Protein AF-A0A7S2HQW9-F1 (afdb_monomer_lite)

Radius of gyration: 17.7 Å; chains: 1; bounding box: 41×51×46 Å

Organism: NCBI:txid3111310

Foldseek 3Di:
DEQDPLDDLPPCSLDLDPVQVVCCVPPVDQRAYEEAEQAQAAPPDPHDDRGHPPSLSVLVLRQLSQDDYYYDGDPPRHDVVSLPVQAPPVSHGHHAPFHWDFDPVQVVVCVPPVDRDGDTDTHHDDDDDPPDPPPPPPDD

Sequence (140 aa):
ASKDDTRDPTIENWNTGLASLLLWSVLRIKPSVDNIWTGDDQPDCNGGICVQLNTEFDTTRALLSAGVYGPSDAVGLENFTIIEKACRADGALLHPDTPSLPLDSTFLRSFDDLAEYHVWHSSTSVPFSADKEWALPMSG

pLDDT: mean 80.48, std 14.62, range [42.75, 95.5]

Structure (mmCIF, N/CA/C/O backbone):
data_AF-A0A7S2HQW9-F1
#
_entry.id   AF-A0A7S2HQW9-F1
#
loop_
_atom_site.group_PDB
_atom_site.id
_atom_site.type_symbol
_atom_site.label_atom_id
_atom_site.label_alt_id
_atom_site.label_comp_id
_atom_site.label_asym_id
_atom_site.label_entity_id
_atom_site.label_seq_id
_atom_site.pdbx_PDB_ins_code
_atom_site.Cartn_x
_atom_site.Cartn_y
_atom_site.Cartn_z
_atom_site.occupancy
_atom_site.B_iso_or_equiv
_atom_site.auth_seq_id
_atom_site.auth_comp_id
_atom_site.auth_asym_id
_atom_site.auth_atom_id
_atom_site.pdbx_PDB_model_num
ATOM 1 N N . ALA A 1 1 ? -11.555 6.764 -2.080 1.00 48.09 1 ALA A N 1
ATOM 2 C CA . ALA A 1 1 ? -10.785 7.548 -3.061 1.00 48.09 1 ALA A CA 1
ATOM 3 C C . ALA A 1 1 ? -9.788 6.613 -3.719 1.00 48.09 1 ALA A C 1
ATOM 5 O O . ALA A 1 1 ? -9.343 5.695 -3.038 1.00 48.09 1 ALA A O 1
ATOM 6 N N . SER A 1 2 ? -9.496 6.814 -5.001 1.00 52.28 2 SER A N 1
ATOM 7 C CA . SER A 1 2 ? -8.490 6.050 -5.737 1.00 52.28 2 SER A CA 1
ATOM 8 C C . SER A 1 2 ? -7.320 6.948 -6.119 1.00 52.28 2 SER A C 1
ATOM 10 O O . SER A 1 2 ? -7.521 8.121 -6.438 1.00 52.28 2 SER A O 1
ATOM 12 N N . LYS A 1 3 ? -6.104 6.400 -6.043 1.00 62.34 3 LYS A N 1
ATOM 13 C CA . LYS A 1 3 ? -4.945 6.954 -6.751 1.00 62.34 3 LYS A CA 1
ATOM 14 C C . LYS A 1 3 ? -5.118 6.623 -8.237 1.00 62.34 3 LYS A C 1
ATOM 16 O O . LYS A 1 3 ? -5.556 5.522 -8.561 1.00 62.34 3 LYS A O 1
ATOM 21 N N . ASP A 1 4 ? -4.795 7.595 -9.078 1.00 55.31 4 ASP A N 1
ATOM 22 C CA . ASP A 1 4 ? -4.698 7.491 -10.532 1.00 55.31 4 ASP A CA 1
ATOM 23 C C . ASP A 1 4 ? -3.256 7.892 -10.891 1.00 55.31 4 ASP A C 1
ATOM 25 O O . ASP A 1 4 ? -2.803 8.964 -10.475 1.00 55.31 4 ASP A O 1
ATOM 29 N N . ASP A 1 5 ? -2.527 7.015 -11.588 1.00 53.31 5 ASP A N 1
ATOM 30 C CA . ASP A 1 5 ? -1.120 7.208 -11.989 1.00 53.31 5 ASP A CA 1
ATOM 31 C C . ASP A 1 5 ? -0.926 8.351 -13.008 1.00 53.31 5 ASP A C 1
ATOM 33 O O . ASP A 1 5 ? 0.198 8.687 -13.373 1.00 53.31 5 ASP A O 1
ATOM 37 N N . THR A 1 6 ? -2.000 9.020 -13.442 1.00 49.50 6 THR A N 1
ATOM 38 C CA . THR A 1 6 ? -1.924 10.201 -14.320 1.00 49.50 6 THR A CA 1
ATOM 39 C C . THR A 1 6 ? -1.517 11.501 -13.614 1.00 49.50 6 THR A C 1
ATOM 41 O O . THR A 1 6 ? -1.287 12.512 -14.285 1.00 49.50 6 THR A O 1
ATOM 44 N N . ARG A 1 7 ? -1.428 11.527 -12.276 1.00 51.44 7 ARG A N 1
ATOM 45 C CA . ARG A 1 7 ? -0.994 12.714 -11.512 1.00 51.44 7 ARG A CA 1
ATOM 46 C C . ARG A 1 7 ? 0.465 12.620 -11.095 1.00 51.44 7 ARG A C 1
ATOM 48 O O . ARG A 1 7 ? 0.939 11.549 -10.745 1.00 51.44 7 ARG A O 1
ATOM 55 N N . ASP A 1 8 ? 1.131 13.775 -11.077 1.00 57.78 8 ASP A N 1
ATOM 56 C CA . ASP A 1 8 ? 2.521 13.958 -10.646 1.00 57.78 8 ASP A CA 1
ATOM 57 C C . ASP A 1 8 ? 2.868 13.077 -9.424 1.00 57.78 8 ASP A C 1
ATOM 59 O O . ASP A 1 8 ? 2.294 13.288 -8.349 1.00 57.78 8 ASP A O 1
ATOM 63 N N . PRO A 1 9 ? 3.800 12.107 -9.552 1.00 56.56 9 PRO A N 1
ATOM 64 C CA . PRO A 1 9 ? 4.147 11.172 -8.481 1.00 56.56 9 PRO A CA 1
ATOM 65 C C . PRO A 1 9 ? 4.719 11.864 -7.235 1.00 56.56 9 PRO A C 1
ATOM 67 O O . PRO A 1 9 ? 4.852 11.229 -6.189 1.00 56.56 9 PRO A O 1
ATOM 70 N N . THR A 1 10 ? 5.036 13.158 -7.319 1.00 58.47 10 THR A N 1
ATOM 71 C CA . THR A 1 10 ? 5.579 13.961 -6.222 1.00 58.47 10 THR A CA 1
ATOM 72 C C . THR A 1 10 ? 4.521 14.693 -5.387 1.00 58.47 10 THR A C 1
ATOM 74 O O . THR A 1 10 ? 4.851 15.176 -4.303 1.00 58.47 10 THR A O 1
ATOM 77 N N . ILE A 1 11 ? 3.253 14.754 -5.821 1.00 60.62 11 ILE A N 1
ATOM 78 C CA . ILE A 1 11 ? 2.217 15.572 -5.163 1.00 60.62 11 ILE A CA 1
ATOM 79 C C . ILE A 1 11 ? 1.140 14.688 -4.545 1.00 60.62 11 ILE A C 1
ATOM 81 O O . ILE A 1 11 ? 0.278 14.197 -5.262 1.00 60.62 11 ILE A O 1
ATOM 85 N N . GLU A 1 12 ? 1.176 14.517 -3.215 1.00 65.25 12 GLU A N 1
ATOM 86 C CA . GLU A 1 12 ? 0.112 13.942 -2.355 1.00 65.25 12 GLU A CA 1
ATOM 87 C C . GLU A 1 12 ? -0.557 12.645 -2.837 1.00 65.25 12 GLU A C 1
ATOM 89 O O . GLU A 1 12 ? -1.547 12.190 -2.262 1.00 65.25 12 GLU A O 1
ATOM 94 N N . ASN A 1 13 ? 0.010 11.982 -3.842 1.00 62.44 13 ASN A N 1
ATOM 95 C CA . ASN A 1 13 ? -0.592 10.822 -4.470 1.00 62.44 13 ASN A CA 1
ATOM 96 C C . ASN A 1 13 ? -0.758 9.684 -3.482 1.00 62.44 13 ASN A C 1
ATOM 98 O O . ASN A 1 13 ? -1.618 8.847 -3.721 1.00 62.44 13 ASN A O 1
ATOM 102 N N . TRP A 1 14 ? 0.012 9.694 -2.388 1.00 68.06 14 TRP A N 1
ATOM 103 C CA . TRP A 1 14 ? -0.010 8.788 -1.247 1.00 68.06 14 TRP A CA 1
ATOM 104 C C . TRP A 1 14 ? -1.232 8.951 -0.323 1.00 68.06 14 TRP A C 1
ATOM 106 O O . TRP A 1 14 ? -1.566 8.031 0.428 1.00 68.06 14 TRP A O 1
ATOM 116 N N . ASN A 1 15 ? -1.938 10.081 -0.367 1.00 71.31 15 ASN A N 1
ATOM 117 C CA . ASN A 1 15 ? -3.044 10.346 0.541 1.00 71.31 15 ASN A CA 1
ATOM 118 C C . ASN A 1 15 ? -4.336 9.726 -0.004 1.00 71.31 15 ASN A C 1
ATOM 120 O O . ASN A 1 15 ? -4.956 10.212 -0.947 1.00 71.31 15 ASN A O 1
ATOM 124 N N . THR A 1 16 ? -4.776 8.621 0.599 1.00 66.25 16 THR A N 1
ATOM 125 C CA . THR A 1 16 ? -6.052 7.978 0.246 1.00 66.25 16 THR A CA 1
ATOM 126 C C . THR A 1 16 ? -7.263 8.798 0.732 1.00 66.25 16 THR A C 1
ATOM 128 O O . THR A 1 16 ? -8.398 8.448 0.425 1.00 66.25 16 THR A O 1
ATOM 131 N N . GLY A 1 17 ? -7.053 9.919 1.431 1.00 71.25 17 GLY A N 1
ATOM 132 C CA . GLY A 1 17 ? -8.028 10.978 1.705 1.00 71.25 17 GLY A CA 1
ATOM 133 C C . GLY A 1 17 ? -9.096 10.650 2.754 1.00 71.25 17 GLY A C 1
ATOM 134 O O . GLY A 1 17 ? -9.529 9.509 2.916 1.00 71.25 17 GLY A O 1
ATOM 135 N N . LEU A 1 18 ? -9.614 11.683 3.430 1.00 78.62 18 LEU A N 1
ATOM 136 C CA . LEU A 1 18 ? -10.681 11.558 4.441 1.00 78.62 18 LEU A CA 1
ATOM 137 C C . LEU A 1 18 ? -11.990 10.974 3.891 1.00 78.62 18 LEU A C 1
ATOM 139 O O . LEU A 1 18 ? -12.745 10.331 4.617 1.00 78.62 18 LEU A O 1
ATOM 143 N N . ALA A 1 19 ? -12.252 11.134 2.594 1.00 81.56 19 ALA A N 1
ATOM 144 C CA . ALA A 1 19 ? -13.410 10.513 1.955 1.00 81.56 19 ALA A CA 1
ATOM 145 C C . ALA A 1 19 ? -13.389 8.979 2.088 1.00 81.56 19 ALA A C 1
ATOM 147 O O . ALA A 1 19 ? -14.434 8.351 2.247 1.00 81.56 19 ALA A O 1
ATOM 148 N N . SER A 1 20 ? -12.201 8.371 2.073 1.00 82.88 20 SER A N 1
ATOM 149 C CA . SER A 1 20 ? -12.024 6.927 2.237 1.00 82.88 20 SER A CA 1
ATOM 150 C C . SER A 1 20 ? -12.400 6.445 3.636 1.00 82.88 20 SER A C 1
ATOM 152 O O . SER A 1 20 ? -12.998 5.378 3.765 1.00 82.88 20 SER A O 1
ATOM 154 N N . LEU A 1 21 ? -12.147 7.260 4.668 1.00 86.38 21 LEU A N 1
ATOM 155 C CA . LEU A 1 21 ? -12.605 6.997 6.033 1.00 86.38 21 LEU A CA 1
ATOM 156 C C . LEU A 1 21 ? -14.133 6.919 6.097 1.00 86.38 21 LEU A C 1
ATOM 158 O O . LEU A 1 21 ? -14.668 5.969 6.666 1.00 86.38 21 LEU A O 1
ATOM 162 N N . LEU A 1 22 ? -14.838 7.882 5.497 1.00 86.69 22 LEU A N 1
ATOM 163 C CA . LEU A 1 22 ? -16.305 7.916 5.508 1.00 86.69 22 LEU A CA 1
ATOM 164 C C . LEU A 1 22 ? -16.907 6.744 4.724 1.00 86.69 22 LEU A C 1
ATOM 166 O O . LEU A 1 22 ? -17.812 6.070 5.218 1.00 86.69 22 LEU A O 1
ATOM 170 N N . LEU A 1 23 ? -16.373 6.459 3.533 1.00 88.62 23 LEU A N 1
ATOM 171 C CA . LEU A 1 23 ? -16.829 5.346 2.695 1.00 88.62 23 LEU A CA 1
ATOM 172 C C . LEU A 1 23 ? -16.639 3.995 3.390 1.00 88.62 23 LEU A C 1
ATOM 174 O O . LEU A 1 23 ? -17.561 3.178 3.413 1.00 88.62 23 LEU A O 1
ATOM 178 N N . TRP A 1 24 ? -15.481 3.770 4.010 1.00 90.62 24 TRP A N 1
ATOM 179 C CA . TRP A 1 24 ? -15.252 2.559 4.788 1.00 90.62 24 TRP A CA 1
ATOM 180 C C . TRP A 1 24 ? -16.157 2.489 6.022 1.00 90.62 24 TRP A C 1
ATOM 182 O O . TRP A 1 24 ? -16.767 1.453 6.283 1.00 90.62 24 TRP A O 1
ATOM 192 N N . SER A 1 25 ? -16.264 3.574 6.789 1.00 89.94 25 SER A N 1
ATOM 193 C CA . SER A 1 25 ? -16.956 3.556 8.085 1.00 89.94 25 SER A CA 1
ATOM 194 C C . SER A 1 25 ? -18.464 3.363 7.947 1.00 89.94 25 SER A C 1
ATOM 196 O O . SER A 1 25 ? -19.066 2.695 8.786 1.00 89.94 25 SER A O 1
ATOM 198 N N . VAL A 1 26 ? -19.066 3.913 6.888 1.00 90.81 26 VAL A N 1
ATOM 199 C CA . VAL A 1 26 ? -20.518 3.863 6.661 1.00 90.81 26 VAL A CA 1
ATOM 200 C C . VAL A 1 26 ? -20.907 2.703 5.750 1.00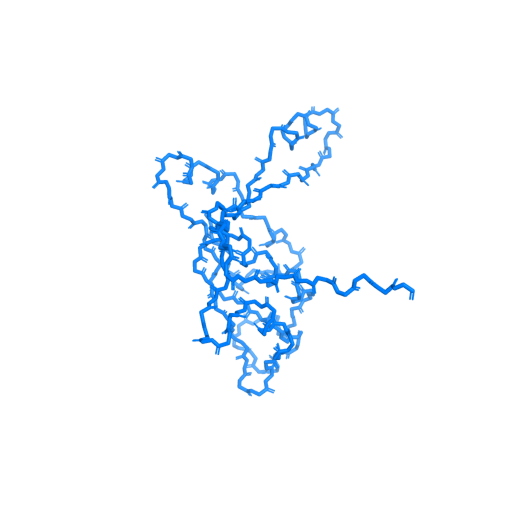 90.81 26 VAL A C 1
ATOM 202 O O . VAL A 1 26 ? -21.856 1.981 6.043 1.00 90.81 26 VAL A O 1
ATOM 205 N N . LEU A 1 27 ? -20.180 2.518 4.645 1.00 92.94 27 LEU A N 1
ATOM 206 C CA . LEU A 1 27 ? -20.576 1.606 3.568 1.00 92.94 27 LEU A CA 1
ATOM 207 C C . LEU A 1 27 ? -19.707 0.349 3.486 1.00 92.94 27 LEU A C 1
ATOM 209 O O . LEU A 1 27 ? -20.010 -0.534 2.690 1.00 92.94 27 LEU A O 1
ATOM 213 N N . ARG A 1 28 ? -18.626 0.257 4.275 1.00 92.38 28 ARG A N 1
ATOM 214 C CA . ARG A 1 28 ? -17.624 -0.824 4.191 1.00 92.38 28 ARG A CA 1
ATOM 215 C C . ARG A 1 28 ? -16.993 -0.960 2.804 1.00 92.38 28 ARG A C 1
ATOM 217 O O . ARG A 1 28 ? -16.505 -2.025 2.437 1.00 92.38 28 ARG A O 1
ATOM 224 N N . ILE A 1 29 ? -16.951 0.139 2.051 1.00 90.75 29 ILE A N 1
ATOM 225 C CA . ILE A 1 29 ? -16.254 0.195 0.767 1.00 90.75 29 ILE A CA 1
ATOM 226 C C . ILE A 1 29 ? -14.765 0.371 1.050 1.00 90.75 29 ILE A C 1
ATOM 228 O O . ILE A 1 29 ? -14.359 1.353 1.677 1.00 90.75 29 ILE A O 1
ATOM 232 N N . LYS A 1 30 ? -13.959 -0.593 0.602 1.00 91.00 30 LYS A N 1
ATOM 233 C CA . LYS A 1 30 ? -12.506 -0.543 0.748 1.00 91.00 30 LYS A CA 1
ATOM 234 C C . LYS A 1 30 ? -11.911 0.428 -0.283 1.00 91.00 30 LYS A C 1
ATOM 236 O O . LYS A 1 30 ? -12.276 0.340 -1.457 1.00 91.00 30 LYS A O 1
ATOM 241 N N . PRO A 1 31 ? -11.039 1.361 0.125 1.00 88.81 31 PRO A N 1
ATOM 242 C CA . PRO A 1 31 ? -10.341 2.241 -0.807 1.00 88.81 31 PRO A CA 1
ATOM 243 C C . PRO A 1 31 ? -9.442 1.424 -1.733 1.00 88.81 31 PRO A C 1
ATOM 245 O O . PRO A 1 31 ? -8.703 0.579 -1.251 1.00 88.81 31 PRO A O 1
ATOM 248 N N . SER A 1 32 ? -9.504 1.666 -3.037 1.00 86.12 32 SER A N 1
ATOM 249 C CA . SER A 1 32 ? -8.655 0.994 -4.023 1.00 86.12 32 SER A CA 1
ATOM 250 C C . SER A 1 32 ? -7.536 1.909 -4.499 1.00 86.12 32 SER A C 1
ATOM 252 O O . SER A 1 32 ? -7.672 3.133 -4.500 1.00 86.12 32 SER A O 1
ATOM 254 N N . VAL A 1 33 ? -6.447 1.309 -4.950 1.00 84.69 33 VAL A N 1
ATOM 255 C CA . VAL A 1 33 ? -5.428 1.955 -5.783 1.00 84.69 33 VAL A CA 1
ATOM 256 C C . VAL A 1 33 ? -5.569 1.317 -7.159 1.00 84.69 33 VAL A C 1
ATOM 258 O O . VAL A 1 33 ? -5.793 0.121 -7.214 1.00 84.69 33 VAL A O 1
ATOM 261 N N . ASP A 1 34 ? -5.552 2.076 -8.251 1.00 79.62 34 ASP A N 1
ATOM 262 C CA . ASP A 1 34 ? -5.779 1.490 -9.581 1.00 79.62 34 ASP A CA 1
ATOM 263 C C . ASP A 1 34 ? -4.649 0.513 -9.950 1.00 79.62 34 ASP A C 1
ATOM 265 O O . ASP A 1 34 ? -4.725 -0.703 -9.735 1.00 79.62 34 ASP A O 1
ATOM 269 N N . ASN A 1 35 ? -3.543 1.079 -10.399 1.00 84.12 35 ASN A N 1
ATOM 270 C CA . ASN A 1 35 ? -2.313 0.386 -10.682 1.00 84.12 35 ASN A CA 1
ATOM 271 C C . ASN A 1 35 ? -1.155 0.985 -9.884 1.00 84.12 35 ASN A C 1
ATOM 273 O O . ASN A 1 35 ? -1.243 2.071 -9.304 1.00 84.12 35 ASN A O 1
ATOM 277 N N . ILE A 1 36 ? -0.098 0.189 -9.786 1.00 87.94 36 ILE A N 1
ATOM 278 C CA . ILE A 1 36 ? 1.184 0.585 -9.219 1.00 87.94 36 ILE A CA 1
ATOM 279 C C . ILE A 1 36 ? 2.296 0.122 -10.154 1.00 87.94 36 ILE A C 1
ATOM 281 O O . ILE A 1 36 ? 2.185 -0.943 -10.774 1.00 87.94 36 ILE A O 1
ATOM 285 N N . TRP A 1 37 ? 3.386 0.880 -10.208 1.00 89.81 37 TRP A N 1
ATOM 286 C CA . TRP A 1 37 ? 4.655 0.364 -10.705 1.00 89.81 37 TRP A CA 1
ATOM 287 C C . TRP A 1 37 ? 5.496 -0.170 -9.555 1.00 89.81 37 TRP A C 1
ATOM 289 O O . TRP A 1 37 ? 5.539 0.387 -8.454 1.00 89.81 37 TRP A O 1
ATOM 299 N N . THR A 1 38 ? 6.153 -1.287 -9.823 1.00 93.06 38 THR A N 1
ATOM 300 C CA . THR A 1 38 ? 7.097 -1.938 -8.919 1.00 93.06 38 THR A CA 1
ATOM 301 C C . THR A 1 38 ? 8.543 -1.671 -9.341 1.00 93.06 38 THR A C 1
ATOM 303 O O . THR A 1 38 ? 9.438 -1.692 -8.500 1.00 93.06 38 THR A O 1
ATOM 306 N N . GLY A 1 39 ? 8.781 -1.377 -10.619 1.00 91.75 39 GLY A N 1
ATOM 307 C CA . GLY A 1 39 ? 10.025 -0.839 -11.158 1.00 91.75 39 GLY A CA 1
ATOM 308 C C . GLY A 1 39 ? 9.989 0.686 -11.269 1.00 91.75 39 GLY A C 1
ATOM 309 O O . GLY A 1 39 ? 8.965 1.271 -11.620 1.00 91.75 39 GLY A O 1
ATOM 310 N N . ASP A 1 40 ? 11.118 1.330 -10.971 1.00 88.62 40 ASP A N 1
ATOM 311 C CA . ASP A 1 40 ? 11.198 2.793 -10.889 1.00 88.62 40 ASP A CA 1
ATOM 312 C C . ASP A 1 40 ? 11.181 3.488 -12.263 1.00 88.62 40 ASP A C 1
ATOM 314 O O . ASP A 1 40 ? 10.747 4.632 -12.348 1.00 88.62 40 ASP A O 1
ATOM 318 N N . ASP A 1 41 ? 11.649 2.828 -13.328 1.00 89.69 41 ASP A N 1
ATOM 319 C CA . ASP A 1 41 ? 11.758 3.384 -14.686 1.00 89.69 41 ASP A CA 1
ATOM 320 C C . ASP A 1 41 ? 10.989 2.508 -15.685 1.00 89.69 41 ASP A C 1
ATOM 322 O O . ASP A 1 41 ? 11.227 1.302 -15.774 1.00 89.69 41 ASP A O 1
ATOM 326 N N . GLN A 1 42 ? 10.064 3.123 -16.423 1.00 88.00 42 GLN A N 1
ATOM 327 C CA . GLN A 1 42 ? 9.161 2.484 -17.383 1.00 88.00 42 GLN A CA 1
ATOM 328 C C . GLN A 1 42 ? 9.316 3.137 -18.768 1.00 88.00 42 GLN A C 1
ATOM 330 O O . GLN A 1 42 ? 8.434 3.8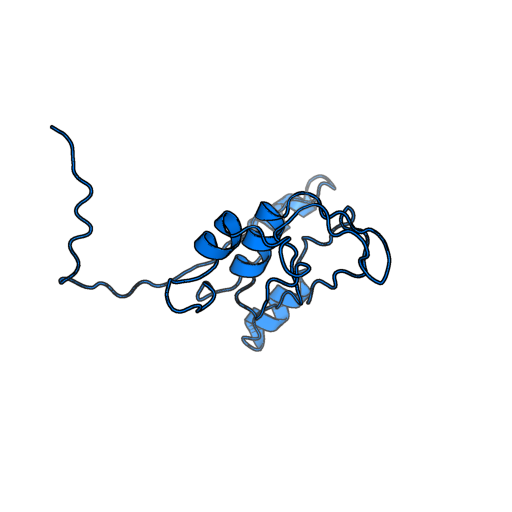89 -19.198 1.00 88.00 42 GLN A O 1
ATOM 335 N N . PRO A 1 43 ? 10.435 2.910 -19.483 1.00 86.94 43 PRO A N 1
ATOM 336 C CA . PRO A 1 43 ? 10.652 3.458 -20.815 1.00 86.94 43 PRO A CA 1
ATOM 337 C C . PRO A 1 43 ? 9.460 3.196 -21.742 1.00 86.94 43 PRO A C 1
ATOM 339 O O . PRO A 1 43 ? 8.830 2.141 -21.700 1.00 86.94 43 PRO A O 1
ATOM 342 N N . ASP A 1 44 ? 9.164 4.186 -22.582 1.00 82.44 44 ASP A N 1
ATOM 343 C CA . ASP A 1 44 ? 8.034 4.184 -23.517 1.00 82.44 44 ASP A CA 1
ATOM 344 C C . ASP A 1 44 ? 6.640 4.128 -22.857 1.00 82.44 44 ASP A C 1
ATOM 346 O O . ASP A 1 44 ? 5.654 3.759 -23.504 1.00 82.44 44 ASP A O 1
ATOM 350 N N . CYS A 1 45 ? 6.516 4.548 -21.589 1.00 80.75 45 CYS A N 1
ATOM 351 C CA . CYS A 1 45 ? 5.209 4.716 -20.963 1.00 80.75 45 CYS A CA 1
ATOM 352 C C . CYS A 1 45 ? 4.338 5.719 -21.751 1.00 80.75 45 CYS A C 1
ATOM 354 O O . CYS A 1 45 ? 4.758 6.815 -22.137 1.00 80.75 45 CYS A O 1
ATOM 356 N N . ASN A 1 46 ? 3.081 5.349 -21.996 1.00 71.56 46 ASN A N 1
ATOM 357 C CA . ASN A 1 46 ? 2.131 6.198 -22.707 1.00 71.56 46 ASN A CA 1
ATOM 358 C C . ASN A 1 46 ? 1.482 7.169 -21.708 1.00 71.56 46 ASN A C 1
ATOM 360 O O . ASN A 1 46 ? 0.565 6.776 -20.994 1.00 71.56 46 ASN A O 1
ATOM 364 N N . GLY A 1 47 ? 1.917 8.434 -21.667 1.00 63.41 47 GLY A N 1
ATOM 365 C CA . GLY A 1 47 ? 1.126 9.486 -21.009 1.00 63.41 47 GLY A CA 1
ATOM 366 C C . GLY A 1 47 ? 1.825 10.435 -20.036 1.00 63.41 47 GLY A C 1
ATOM 367 O O . GLY A 1 47 ? 1.123 11.250 -19.444 1.00 63.41 47 GLY A O 1
ATOM 368 N N . GLY A 1 48 ? 3.154 10.417 -19.880 1.00 70.69 48 GLY A N 1
ATOM 369 C CA . GLY A 1 48 ? 3.824 11.449 -19.078 1.00 70.69 48 GLY A CA 1
ATOM 370 C C . GLY A 1 48 ? 5.144 11.030 -18.441 1.00 70.69 48 GLY A C 1
ATOM 371 O O . GLY A 1 48 ? 6.081 10.654 -19.139 1.00 70.69 48 GLY A O 1
ATOM 372 N N . ILE A 1 49 ? 5.235 11.191 -17.117 1.00 75.94 49 ILE A N 1
ATOM 373 C CA . ILE A 1 49 ? 6.436 10.899 -16.326 1.00 75.94 49 ILE A CA 1
ATOM 374 C C . ILE A 1 49 ? 6.580 9.379 -16.213 1.00 75.94 49 ILE A C 1
ATOM 376 O O . ILE A 1 49 ? 5.831 8.734 -15.491 1.00 75.94 49 ILE A O 1
ATOM 380 N N . CYS A 1 50 ? 7.570 8.823 -16.907 1.00 84.88 50 CYS A N 1
ATOM 381 C CA . CYS A 1 50 ? 7.857 7.385 -16.926 1.00 84.88 50 CYS A CA 1
ATOM 382 C C . CYS A 1 50 ? 8.735 6.906 -15.769 1.00 84.88 50 CYS A C 1
ATOM 384 O O . CYS A 1 50 ? 9.335 5.840 -15.840 1.00 84.88 50 CYS A O 1
ATOM 386 N N . VAL A 1 51 ? 8.823 7.711 -14.714 1.00 84.56 51 VAL A N 1
ATOM 387 C CA . VAL A 1 51 ? 9.611 7.402 -13.530 1.00 84.56 51 VAL A CA 1
ATOM 388 C C . VAL A 1 51 ? 8.713 7.498 -12.311 1.00 84.56 51 VAL A C 1
ATOM 390 O O . VAL A 1 51 ? 8.140 8.557 -12.041 1.00 84.56 51 VAL A O 1
ATOM 393 N N . GLN A 1 52 ? 8.629 6.413 -11.549 1.00 81.75 52 GLN A N 1
ATOM 394 C CA . GLN A 1 52 ? 7.955 6.389 -10.261 1.00 81.75 52 GLN A CA 1
ATOM 395 C C . GLN A 1 52 ? 8.991 6.278 -9.147 1.00 81.75 52 GLN A C 1
ATOM 397 O O . GLN A 1 52 ? 9.753 5.323 -9.062 1.00 81.75 52 GLN A O 1
ATOM 402 N N . LEU A 1 53 ? 9.007 7.271 -8.260 1.00 82.19 53 LEU A N 1
ATOM 403 C CA . LEU A 1 53 ? 9.867 7.247 -7.082 1.00 82.19 53 LEU A CA 1
ATOM 404 C C . LEU A 1 53 ? 9.194 6.461 -5.952 1.00 82.19 53 LEU A C 1
ATOM 406 O O . LEU A 1 53 ? 7.987 6.578 -5.738 1.00 82.19 53 LEU A O 1
ATOM 410 N N . ASN A 1 54 ? 9.995 5.733 -5.171 1.00 85.88 54 ASN A N 1
ATOM 411 C CA . ASN A 1 54 ? 9.555 4.985 -3.987 1.00 85.88 54 ASN A CA 1
ATOM 412 C C . ASN A 1 54 ? 8.465 3.934 -4.289 1.00 85.88 54 ASN A C 1
ATOM 414 O O . ASN A 1 54 ? 7.454 3.849 -3.588 1.00 85.88 54 ASN A O 1
ATOM 418 N N . THR A 1 55 ? 8.682 3.106 -5.309 1.00 89.50 55 THR A N 1
ATOM 419 C CA . THR A 1 55 ? 7.797 1.992 -5.706 1.00 89.50 55 THR A CA 1
ATOM 420 C C . THR A 1 55 ? 7.464 1.033 -4.554 1.00 89.50 55 THR A C 1
ATOM 422 O O . THR A 1 55 ? 6.319 0.596 -4.417 1.00 89.50 55 THR A O 1
ATOM 425 N N . GLU A 1 56 ? 8.406 0.783 -3.638 1.00 90.88 56 GLU A N 1
ATOM 426 C CA . GLU A 1 56 ? 8.154 0.011 -2.409 1.00 90.88 56 GLU A CA 1
ATOM 427 C C . GLU A 1 56 ? 7.092 0.656 -1.506 1.00 90.88 56 GLU A C 1
ATOM 429 O O . GLU A 1 56 ? 6.211 -0.026 -0.970 1.00 90.88 56 GLU A O 1
ATOM 434 N N . PHE A 1 57 ? 7.163 1.977 -1.329 1.00 88.19 57 PHE A N 1
ATOM 435 C CA . PHE A 1 57 ? 6.217 2.718 -0.500 1.00 88.19 57 PHE A CA 1
ATOM 436 C C . PHE A 1 57 ? 4.823 2.713 -1.130 1.00 88.19 57 PHE A C 1
ATOM 438 O O . PHE A 1 57 ? 3.837 2.469 -0.434 1.00 88.19 57 PHE A O 1
ATOM 445 N N . ASP A 1 58 ? 4.734 2.924 -2.443 1.00 87.94 58 ASP A N 1
ATOM 446 C CA . ASP A 1 58 ? 3.454 2.916 -3.147 1.00 87.94 58 ASP A CA 1
ATOM 447 C C . ASP A 1 58 ? 2.809 1.524 -3.149 1.00 87.94 58 ASP A C 1
ATOM 449 O O . ASP A 1 58 ? 1.618 1.396 -2.861 1.00 87.94 58 ASP A O 1
ATOM 453 N N . THR A 1 59 ? 3.610 0.468 -3.321 1.00 91.50 59 THR A N 1
ATOM 454 C CA . THR A 1 59 ? 3.147 -0.920 -3.169 1.00 91.50 59 THR A CA 1
ATOM 455 C C . THR A 1 59 ? 2.630 -1.182 -1.758 1.00 91.50 59 THR A C 1
ATOM 457 O O . THR A 1 59 ? 1.537 -1.720 -1.578 1.00 91.50 59 THR A O 1
ATOM 460 N N . THR A 1 60 ? 3.388 -0.770 -0.738 1.00 91.31 60 THR A N 1
ATOM 461 C CA . THR A 1 60 ? 2.999 -0.937 0.671 1.00 91.31 60 THR A CA 1
ATOM 462 C C . THR A 1 60 ? 1.685 -0.222 0.958 1.00 91.31 60 THR A C 1
ATOM 464 O O . THR A 1 60 ? 0.795 -0.763 1.614 1.00 91.31 60 THR A O 1
ATOM 467 N N . ARG A 1 61 ? 1.521 0.990 0.435 1.00 88.50 61 ARG A N 1
ATOM 468 C CA . ARG A 1 61 ? 0.285 1.749 0.563 1.00 88.50 61 ARG A CA 1
ATOM 469 C C . ARG A 1 61 ? -0.883 1.069 -0.151 1.00 88.50 61 ARG A C 1
ATOM 471 O O . ARG A 1 61 ? -1.965 0.995 0.432 1.00 88.50 61 ARG A O 1
ATOM 478 N N . ALA A 1 62 ? -0.698 0.609 -1.386 1.00 90.44 62 ALA A N 1
ATOM 479 C CA . ALA A 1 62 ? -1.740 -0.068 -2.153 1.00 90.44 62 ALA A CA 1
ATOM 480 C C . ALA A 1 62 ? -2.228 -1.325 -1.422 1.00 90.44 62 ALA A C 1
ATOM 482 O O . ALA A 1 62 ? -3.432 -1.488 -1.216 1.00 90.44 62 ALA A O 1
ATOM 483 N N . LEU A 1 63 ? -1.300 -2.118 -0.885 1.00 92.69 63 LEU A N 1
ATOM 484 C CA . LEU A 1 63 ? -1.589 -3.249 -0.003 1.00 92.69 63 LEU A CA 1
ATOM 485 C C . LEU A 1 63 ? -2.424 -2.819 1.211 1.00 92.69 63 LEU A C 1
ATOM 487 O O . LEU A 1 63 ? -3.492 -3.378 1.478 1.00 92.69 63 LEU A O 1
ATOM 491 N N . LEU A 1 64 ? -1.979 -1.779 1.919 1.00 92.00 64 LEU A N 1
ATOM 492 C CA . LEU A 1 64 ? -2.642 -1.257 3.116 1.00 92.00 64 LEU A CA 1
ATOM 493 C C . LEU A 1 64 ? -3.997 -0.590 2.836 1.00 92.00 64 LEU A C 1
ATOM 495 O O . LEU A 1 64 ? -4.789 -0.426 3.762 1.00 92.00 64 LEU A O 1
ATOM 499 N N . SER A 1 65 ? -4.309 -0.234 1.589 1.00 89.88 65 SER A N 1
ATOM 500 C CA . SER A 1 65 ? -5.627 0.290 1.210 1.00 89.88 65 SER A CA 1
ATOM 501 C C . SER A 1 65 ? -6.739 -0.756 1.332 1.00 89.88 65 SER A C 1
ATOM 503 O O . SER A 1 65 ? -7.906 -0.396 1.456 1.00 89.88 65 SER A O 1
ATOM 505 N N . ALA A 1 66 ? -6.386 -2.047 1.342 1.00 92.06 66 ALA A N 1
ATOM 506 C CA . ALA A 1 66 ? -7.287 -3.200 1.384 1.00 92.06 66 ALA A CA 1
ATOM 507 C C . ALA A 1 66 ? -8.276 -3.331 0.208 1.00 92.06 66 ALA A C 1
ATOM 509 O O . ALA A 1 66 ? -8.980 -4.341 0.129 1.00 92.06 66 ALA A O 1
ATOM 510 N N . GLY A 1 67 ? -8.382 -2.335 -0.672 1.00 89.06 67 GLY A N 1
ATOM 511 C CA . GLY A 1 67 ? -9.106 -2.446 -1.929 1.00 89.06 67 GLY A CA 1
ATOM 512 C C . GLY A 1 67 ? -8.248 -3.079 -3.015 1.00 89.06 67 GLY A C 1
ATOM 513 O O . GLY A 1 67 ? -7.098 -3.447 -2.798 1.00 89.06 67 GLY A O 1
ATOM 514 N N . VAL A 1 68 ? -8.842 -3.210 -4.197 1.00 89.00 68 VAL A N 1
ATOM 515 C CA . VAL A 1 68 ? -8.157 -3.749 -5.377 1.00 89.00 68 VAL A CA 1
ATOM 516 C C . VAL A 1 68 ? -6.975 -2.849 -5.739 1.00 89.00 68 VAL A C 1
ATOM 518 O O . VAL A 1 68 ? -7.091 -1.634 -5.589 1.00 89.00 68 VAL A O 1
ATOM 521 N N . TYR A 1 69 ? -5.879 -3.463 -6.184 1.00 91.25 69 TYR A N 1
ATOM 522 C CA . TYR A 1 69 ? -4.762 -2.845 -6.900 1.00 91.25 69 TYR A CA 1
ATOM 523 C C . TYR A 1 69 ? -4.087 -3.898 -7.782 1.00 91.25 69 TYR A C 1
ATOM 525 O O . TYR A 1 69 ? -4.341 -5.093 -7.608 1.00 91.25 69 TYR A O 1
ATOM 533 N N . GLY A 1 70 ? -3.234 -3.482 -8.716 1.00 90.12 70 GLY A N 1
ATOM 534 C CA . GLY A 1 70 ? -2.453 -4.408 -9.537 1.00 90.12 70 GLY A CA 1
ATOM 535 C C . GLY A 1 70 ? -1.100 -3.836 -9.967 1.00 90.12 70 GLY A C 1
ATOM 536 O O . GLY A 1 70 ? -1.036 -2.656 -10.314 1.00 90.12 70 GLY A O 1
ATOM 537 N N . PRO A 1 71 ? -0.022 -4.647 -9.976 1.00 91.25 71 PRO A N 1
ATOM 538 C CA . PRO A 1 71 ? 1.202 -4.294 -10.688 1.00 91.25 71 PRO A CA 1
ATOM 539 C C . PRO A 1 71 ? 0.894 -4.084 -12.173 1.00 91.25 71 PRO A C 1
ATOM 541 O O . PRO A 1 71 ? 0.226 -4.916 -12.791 1.00 91.25 71 PRO A O 1
ATOM 544 N N . SER A 1 72 ? 1.355 -2.969 -12.730 1.00 90.00 72 SER A N 1
ATOM 545 C CA . SER A 1 72 ? 1.125 -2.589 -14.131 1.00 90.00 72 SER A CA 1
ATOM 546 C C . SER A 1 72 ? 2.404 -2.107 -14.814 1.00 90.00 72 SER A C 1
ATOM 548 O O . SER A 1 72 ? 2.354 -1.270 -15.718 1.00 90.00 72 SER A O 1
ATOM 550 N N . ASP A 1 73 ? 3.546 -2.613 -14.360 1.00 91.69 73 ASP A N 1
ATOM 551 C CA . ASP A 1 73 ? 4.828 -2.428 -15.024 1.00 91.69 73 ASP A CA 1
ATOM 552 C C . ASP A 1 73 ? 4.766 -2.895 -16.488 1.00 91.69 73 ASP A C 1
ATOM 554 O O . ASP A 1 73 ? 3.982 -3.776 -16.861 1.00 91.69 73 ASP A O 1
ATOM 558 N N . ALA A 1 74 ? 5.615 -2.317 -17.333 1.00 90.12 74 ALA A N 1
ATOM 559 C CA . ALA A 1 74 ? 5.848 -2.854 -18.659 1.00 90.12 74 ALA A CA 1
ATOM 560 C C . ALA A 1 74 ? 6.474 -4.251 -18.554 1.00 90.12 74 ALA A C 1
ATOM 562 O O . ALA A 1 74 ? 7.241 -4.553 -17.639 1.00 90.12 74 ALA A O 1
ATOM 563 N N . VAL A 1 75 ? 6.163 -5.094 -19.538 1.00 90.19 75 VAL A N 1
ATOM 564 C CA . VAL A 1 75 ? 6.618 -6.487 -19.568 1.00 90.19 75 VAL A CA 1
ATOM 565 C C . VAL A 1 75 ? 8.144 -6.558 -19.494 1.00 90.19 75 VAL A C 1
ATOM 567 O O . VAL A 1 75 ? 8.838 -6.058 -20.380 1.00 90.19 75 VAL A O 1
ATOM 570 N N . GLY A 1 76 ? 8.657 -7.240 -18.473 1.00 92.56 76 GLY A N 1
ATOM 571 C CA . GLY A 1 76 ? 10.086 -7.417 -18.221 1.00 92.56 76 GLY A CA 1
ATOM 572 C C . GLY A 1 76 ? 10.717 -6.343 -17.332 1.00 92.56 76 GLY A C 1
ATOM 573 O O . GLY A 1 76 ? 11.917 -6.431 -17.072 1.00 92.56 76 GLY A O 1
ATOM 574 N N . LEU A 1 77 ? 9.944 -5.353 -16.876 1.00 94.00 77 LEU A N 1
ATOM 575 C CA . LEU A 1 77 ? 10.382 -4.300 -15.952 1.00 94.00 77 LEU A CA 1
ATOM 576 C C . LEU A 1 77 ? 9.788 -4.453 -14.546 1.00 94.00 77 LEU A C 1
ATOM 578 O O . LEU A 1 77 ? 9.967 -3.582 -13.696 1.00 94.00 77 LEU A O 1
ATOM 582 N N . GLU A 1 78 ? 9.103 -5.565 -14.281 1.00 93.88 78 GLU A N 1
ATOM 583 C CA . GLU A 1 78 ? 8.555 -5.887 -12.971 1.00 93.88 78 GLU A CA 1
ATOM 584 C C . GLU A 1 78 ? 9.668 -6.088 -11.932 1.00 93.88 78 GLU A C 1
ATOM 586 O O . GLU A 1 78 ? 10.643 -6.818 -12.148 1.00 93.88 78 GLU A O 1
ATOM 591 N N . ASN A 1 79 ? 9.480 -5.541 -10.731 1.00 95.50 79 ASN A N 1
ATOM 592 C CA . ASN A 1 79 ? 10.316 -5.885 -9.589 1.00 95.50 79 ASN A CA 1
ATOM 593 C C . ASN A 1 79 ? 9.705 -7.061 -8.814 1.00 95.50 79 ASN A C 1
ATOM 595 O O . ASN A 1 79 ? 8.906 -6.885 -7.890 1.00 95.50 79 ASN A O 1
ATOM 599 N N . PHE A 1 80 ? 10.134 -8.279 -9.155 1.00 94.25 80 PHE A N 1
ATOM 600 C CA . PHE A 1 80 ? 9.641 -9.510 -8.524 1.00 94.25 80 PHE A CA 1
ATOM 601 C C . PHE A 1 80 ? 9.787 -9.524 -7.001 1.00 94.25 80 PHE A C 1
ATOM 603 O O . PHE A 1 80 ? 8.905 -10.030 -6.318 1.00 94.25 80 PHE A O 1
ATOM 610 N N . THR A 1 81 ? 10.840 -8.911 -6.450 1.00 95.31 81 THR A N 1
ATOM 611 C CA . THR A 1 81 ? 11.048 -8.887 -4.991 1.00 95.31 81 THR A CA 1
ATOM 612 C C . THR A 1 81 ? 9.940 -8.106 -4.280 1.00 95.31 81 THR A C 1
ATOM 614 O O . THR A 1 81 ? 9.534 -8.462 -3.174 1.00 95.31 81 THR A O 1
ATOM 617 N N . ILE A 1 82 ? 9.446 -7.029 -4.896 1.00 94.94 82 ILE A N 1
ATOM 618 C CA . ILE A 1 82 ? 8.338 -6.228 -4.364 1.00 94.94 82 ILE A CA 1
ATOM 619 C C . ILE A 1 82 ? 7.018 -6.984 -4.528 1.00 94.94 82 ILE A C 1
ATOM 621 O O . ILE A 1 82 ? 6.240 -7.072 -3.577 1.00 94.94 82 ILE A O 1
ATOM 625 N N . ILE A 1 83 ? 6.796 -7.587 -5.699 1.00 94.25 83 ILE A N 1
ATOM 626 C CA . ILE A 1 83 ? 5.585 -8.364 -5.991 1.00 94.25 83 ILE A CA 1
ATOM 627 C C . ILE A 1 83 ? 5.445 -9.543 -5.022 1.00 94.25 83 ILE A C 1
ATOM 629 O O . ILE A 1 83 ? 4.392 -9.698 -4.411 1.00 94.25 83 ILE A O 1
ATOM 633 N N . GLU A 1 84 ? 6.506 -10.323 -4.806 1.00 94.44 84 GLU A N 1
ATOM 634 C CA . GLU A 1 84 ? 6.503 -11.479 -3.898 1.00 94.44 84 GLU A CA 1
ATOM 635 C C . GLU A 1 84 ? 6.227 -11.101 -2.437 1.00 94.44 84 GLU A C 1
ATOM 637 O O . GLU A 1 84 ? 5.680 -11.900 -1.681 1.00 94.44 84 GLU A O 1
ATOM 642 N N . LYS A 1 85 ? 6.568 -9.877 -2.019 1.00 94.00 85 LYS A N 1
ATOM 643 C CA . LYS A 1 85 ? 6.208 -9.362 -0.686 1.00 94.00 85 LYS A CA 1
ATOM 644 C C . LYS A 1 85 ? 4.750 -8.911 -0.602 1.00 94.00 85 LYS A C 1
ATOM 646 O O . LYS A 1 85 ? 4.207 -8.823 0.497 1.00 94.00 85 LYS A O 1
ATOM 651 N N . ALA A 1 86 ? 4.135 -8.599 -1.739 1.00 93.25 86 ALA A N 1
ATOM 652 C CA . ALA A 1 86 ? 2.778 -8.078 -1.841 1.00 93.25 86 ALA A CA 1
ATOM 653 C C . ALA A 1 86 ? 1.733 -9.159 -2.165 1.00 93.25 86 ALA A C 1
ATOM 655 O O . ALA A 1 86 ? 0.533 -8.897 -2.069 1.00 93.25 86 ALA A O 1
ATOM 656 N N . CYS A 1 87 ? 2.156 -10.371 -2.527 1.00 92.94 87 CYS A N 1
ATOM 657 C CA . CYS A 1 87 ? 1.271 -11.480 -2.856 1.00 92.94 87 CYS A CA 1
ATOM 658 C C . CYS A 1 87 ? 1.684 -12.785 -2.165 1.00 92.94 87 CYS A C 1
ATOM 660 O O . CYS A 1 87 ? 2.796 -12.968 -1.681 1.00 92.94 87 CYS A O 1
ATOM 662 N N . ARG A 1 88 ? 0.742 -13.719 -2.094 1.00 90.69 88 ARG A N 1
ATOM 663 C CA . ARG A 1 88 ? 0.999 -15.108 -1.718 1.00 90.69 88 ARG A CA 1
ATOM 664 C C . ARG A 1 88 ? 1.531 -15.889 -2.916 1.00 90.69 88 ARG A C 1
A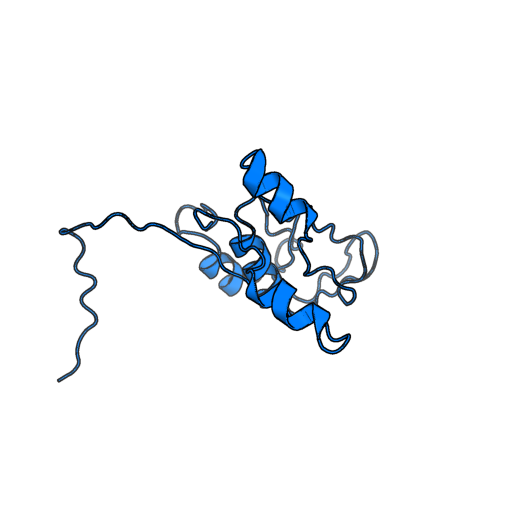TOM 666 O O . ARG A 1 88 ? 1.308 -15.522 -4.064 1.00 90.69 88 ARG A O 1
ATOM 673 N N . ALA A 1 89 ? 2.119 -17.053 -2.643 1.00 89.50 89 ALA A N 1
ATOM 674 C CA . ALA A 1 89 ? 2.619 -17.967 -3.673 1.00 89.50 89 ALA A CA 1
ATOM 675 C C . ALA A 1 89 ? 1.549 -18.460 -4.675 1.00 89.50 89 ALA A C 1
ATOM 677 O O . ALA A 1 89 ? 1.896 -18.951 -5.743 1.00 89.50 89 ALA A O 1
ATOM 678 N N . ASP A 1 90 ? 0.257 -18.347 -4.351 1.00 90.31 90 ASP A N 1
ATOM 679 C CA . ASP A 1 90 ? -0.861 -18.657 -5.254 1.00 90.31 90 ASP A CA 1
ATOM 680 C C . ASP A 1 90 ? -1.315 -17.458 -6.106 1.00 90.31 90 ASP A C 1
ATOM 682 O O . ASP A 1 90 ? -2.326 -17.544 -6.801 1.00 90.31 90 ASP A O 1
ATOM 686 N N . GLY A 1 91 ? -0.584 -16.342 -6.058 1.00 88.88 91 GLY A N 1
ATOM 687 C CA . GLY A 1 91 ? -0.889 -15.120 -6.800 1.00 88.88 91 GLY A CA 1
ATOM 688 C C . GLY A 1 91 ? -1.970 -14.252 -6.155 1.00 88.88 91 GLY A C 1
ATOM 689 O O . GLY A 1 91 ? -2.324 -13.216 -6.714 1.00 88.88 91 GLY A O 1
ATOM 690 N N . ALA A 1 92 ? -2.494 -14.627 -4.983 1.00 90.50 92 ALA A N 1
ATOM 691 C CA . ALA A 1 92 ? -3.443 -13.788 -4.262 1.00 90.50 92 ALA A CA 1
ATOM 692 C C . ALA A 1 92 ? -2.725 -12.581 -3.642 1.00 90.50 92 ALA A C 1
ATOM 694 O O . ALA A 1 92 ? -1.803 -12.752 -2.840 1.00 90.50 92 ALA A O 1
ATOM 695 N N . LEU A 1 93 ? -3.168 -11.368 -3.979 1.00 91.81 93 LEU A N 1
ATOM 696 C CA . LEU A 1 93 ? -2.670 -10.149 -3.345 1.00 91.81 93 LEU A CA 1
ATOM 697 C C . LEU A 1 93 ? -3.001 -10.147 -1.852 1.00 91.81 93 LEU A C 1
ATOM 699 O O . LEU A 1 93 ? -4.081 -10.568 -1.421 1.00 91.81 93 LEU A O 1
ATOM 703 N N . LEU A 1 94 ? -2.042 -9.688 -1.058 1.00 92.00 94 LEU A N 1
ATOM 704 C CA . LEU A 1 94 ? -2.223 -9.517 0.371 1.00 92.00 94 LEU A CA 1
ATOM 705 C C . LEU A 1 94 ? -3.074 -8.272 0.618 1.00 92.00 94 LEU A C 1
ATOM 707 O O . LEU A 1 94 ? -2.828 -7.208 0.062 1.00 92.00 94 LEU A O 1
ATOM 711 N N . HIS A 1 95 ? -4.061 -8.406 1.497 1.00 92.00 95 HIS A N 1
ATOM 712 C CA . HIS A 1 95 ? -4.857 -7.288 1.982 1.00 92.00 95 HIS A CA 1
ATOM 713 C C . HIS A 1 95 ? -5.104 -7.453 3.479 1.00 92.00 95 HIS A C 1
ATOM 715 O O . HIS A 1 95 ? -5.343 -8.576 3.934 1.00 92.00 95 HIS A O 1
ATOM 721 N N . PRO A 1 96 ? -5.101 -6.357 4.248 1.00 93.44 96 PRO A N 1
ATOM 722 C CA . PRO A 1 96 ? -5.605 -6.393 5.605 1.00 93.44 96 PRO A CA 1
ATOM 723 C C . PRO A 1 96 ? -7.139 -6.483 5.631 1.00 93.44 96 PRO A C 1
ATOM 725 O O . PRO A 1 96 ? -7.838 -6.222 4.640 1.00 93.44 96 PRO A O 1
ATOM 728 N N . ASP A 1 97 ? -7.685 -6.837 6.794 1.00 92.56 97 ASP A N 1
ATOM 729 C CA . ASP A 1 97 ? -9.137 -6.887 6.995 1.00 92.56 97 ASP A CA 1
ATOM 730 C C . ASP A 1 97 ? -9.732 -5.482 6.944 1.00 92.56 97 ASP A C 1
ATOM 732 O O . ASP A 1 97 ? -10.772 -5.254 6.316 1.00 92.56 97 ASP A O 1
ATOM 736 N N . THR A 1 98 ? -9.046 -4.538 7.595 1.00 92.75 98 THR A N 1
ATOM 737 C CA . THR A 1 98 ? -9.418 -3.127 7.628 1.00 92.75 98 THR A CA 1
ATOM 738 C C . THR A 1 98 ? -8.424 -2.294 6.822 1.00 92.75 98 THR A C 1
ATOM 740 O O . THR A 1 98 ? -7.214 -2.497 6.943 1.00 92.75 98 THR A O 1
ATOM 743 N N . PRO A 1 99 ? -8.896 -1.348 5.994 1.00 92.75 99 PRO A N 1
ATOM 744 C CA . PRO A 1 99 ? -8.001 -0.445 5.287 1.00 92.75 99 PRO A CA 1
ATOM 745 C C . PRO A 1 99 ? -7.227 0.431 6.277 1.00 92.75 99 PRO A C 1
ATOM 747 O O . PRO A 1 99 ? -7.721 0.741 7.362 1.00 92.75 99 PRO A O 1
ATOM 750 N N . SER A 1 100 ? -6.031 0.857 5.884 1.00 90.88 100 SER A N 1
ATOM 751 C CA . SER A 1 100 ? -5.252 1.840 6.626 1.00 90.88 100 SER A CA 1
ATOM 752 C C . SER A 1 100 ? -5.962 3.185 6.604 1.00 90.88 100 SER A C 1
ATOM 754 O O . SER A 1 100 ? -6.190 3.775 5.545 1.00 90.88 100 SER A O 1
ATOM 756 N N . LEU A 1 101 ? -6.358 3.645 7.785 1.00 88.00 101 LEU A N 1
ATOM 757 C CA . LEU A 1 101 ? -7.177 4.836 7.972 1.00 88.00 101 LEU A CA 1
ATOM 758 C C . LEU A 1 101 ? -6.576 5.752 9.036 1.00 88.00 101 LEU A C 1
ATOM 760 O O . LEU A 1 101 ? -5.893 5.261 9.940 1.00 88.00 101 LEU A O 1
ATOM 764 N N . PRO A 1 102 ? -6.828 7.071 8.948 1.00 88.00 102 PRO A N 1
ATOM 765 C CA . PRO A 1 102 ? -6.315 8.016 9.925 1.00 88.00 102 PRO A CA 1
ATOM 766 C C . PRO A 1 102 ? -6.935 7.755 11.303 1.00 88.00 102 PRO A C 1
ATOM 768 O O . PRO A 1 102 ? -8.146 7.568 11.429 1.00 88.00 102 PRO A O 1
ATOM 771 N N . LEU A 1 103 ? -6.092 7.757 12.333 1.00 88.62 103 LEU A N 1
ATOM 772 C CA . LEU A 1 103 ? -6.494 7.713 13.738 1.00 88.62 103 LEU A CA 1
ATOM 773 C C . LEU A 1 103 ? -6.917 9.093 14.246 1.00 88.62 103 LEU A C 1
ATOM 775 O O . LEU A 1 103 ? -6.492 10.114 13.710 1.00 88.62 103 LEU A O 1
ATOM 779 N N . ASP A 1 104 ? -7.640 9.130 15.365 1.00 87.75 104 ASP A N 1
ATOM 780 C CA . ASP A 1 104 ? -8.002 10.367 16.075 1.00 87.75 10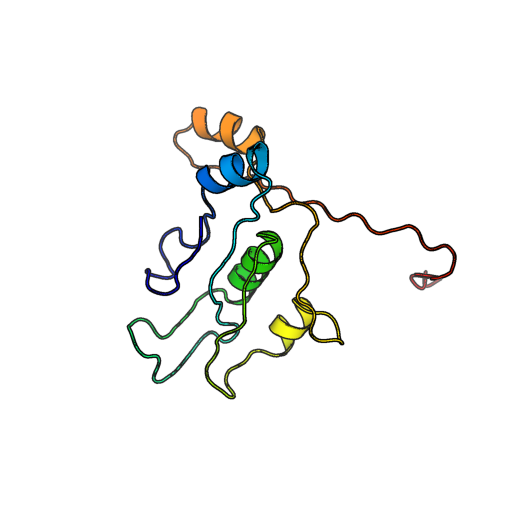4 ASP A CA 1
ATOM 781 C C . ASP A 1 104 ? -6.788 11.268 16.353 1.00 87.75 104 ASP A C 1
ATOM 783 O O . ASP A 1 104 ? -6.880 12.492 16.285 1.00 87.75 104 ASP A O 1
ATOM 787 N N . SER A 1 105 ? -5.618 10.670 16.599 1.00 87.50 105 SER A N 1
ATOM 788 C CA . SER A 1 105 ? -4.356 11.386 16.801 1.00 87.50 105 SER A CA 1
ATOM 789 C C . SER A 1 105 ? -3.887 12.179 15.580 1.00 87.50 105 SER A C 1
ATOM 791 O O . SER A 1 105 ? -3.200 13.178 15.769 1.00 87.50 105 SER A O 1
ATOM 793 N N . THR A 1 106 ? -4.265 11.781 14.359 1.00 86.06 106 THR A N 1
ATOM 794 C CA . THR A 1 106 ? -4.069 12.591 13.145 1.00 86.06 106 THR A CA 1
ATOM 795 C C . THR A 1 106 ? -4.803 13.915 13.292 1.00 86.06 106 THR A C 1
ATOM 797 O O . THR A 1 106 ? -4.203 14.973 13.165 1.00 86.06 106 THR A O 1
ATOM 800 N N . PHE A 1 107 ? -6.085 13.873 13.650 1.00 83.88 107 PHE A N 1
ATOM 801 C CA . PHE A 1 107 ? -6.903 15.077 13.764 1.00 83.88 107 PHE A CA 1
ATOM 802 C C . PHE A 1 107 ? -6.480 15.942 14.947 1.00 83.88 107 PHE A C 1
ATOM 804 O O . PHE A 1 107 ? -6.270 17.135 14.780 1.00 83.88 107 PHE A O 1
ATOM 811 N N . LEU A 1 108 ? -6.294 15.344 16.127 1.00 84.06 108 LEU A N 1
ATOM 812 C CA . LEU A 1 108 ? -5.914 16.081 17.335 1.00 84.06 108 LEU A CA 1
ATOM 813 C C . LEU A 1 108 ? -4.590 16.838 17.178 1.00 84.06 108 LEU A C 1
ATOM 815 O O . LEU A 1 108 ? -4.445 17.904 17.762 1.00 84.06 108 LEU A O 1
ATOM 819 N N . ARG A 1 109 ? -3.640 16.301 16.403 1.00 78.56 109 ARG A N 1
ATOM 820 C CA . ARG A 1 109 ? -2.343 16.949 16.165 1.00 78.56 109 ARG A CA 1
ATOM 821 C C . ARG A 1 109 ? -2.410 18.000 15.062 1.00 78.56 109 ARG A C 1
ATOM 823 O O . ARG A 1 109 ? -1.836 19.063 15.230 1.00 78.56 109 ARG A O 1
ATOM 830 N N . SER A 1 110 ? -3.148 17.746 13.982 1.00 70.38 110 SER A N 1
ATOM 831 C CA . SER A 1 110 ? -3.218 18.667 12.837 1.00 70.38 110 SER A CA 1
ATOM 832 C C . SER A 1 110 ? -3.948 19.990 13.123 1.00 70.38 110 SER A C 1
ATOM 834 O O . SER A 1 110 ? -3.915 20.894 12.291 1.00 70.38 110 SER A O 1
ATOM 836 N N . PHE A 1 111 ? -4.620 20.134 14.272 1.00 67.62 111 PHE A N 1
ATOM 837 C CA . PHE A 1 111 ? -5.281 21.386 14.667 1.00 67.62 111 PHE A CA 1
ATOM 838 C C . PHE A 1 111 ? -4.407 22.339 15.503 1.00 67.62 111 PHE A C 1
ATOM 840 O O . PHE A 1 111 ? -4.830 23.476 15.711 1.00 67.62 111 PHE A O 1
ATOM 847 N N . ASP A 1 112 ? -3.226 21.921 15.972 1.00 66.31 112 ASP A N 1
ATOM 848 C CA . ASP A 1 112 ? -2.449 22.682 16.969 1.00 66.31 112 ASP A CA 1
ATOM 849 C C . ASP A 1 112 ? -1.363 23.600 16.364 1.00 66.31 112 ASP A C 1
ATOM 851 O O . ASP A 1 112 ? -1.012 24.618 16.959 1.00 66.31 112 ASP A O 1
ATOM 855 N N . ASP A 1 113 ? -0.823 23.291 15.182 1.00 65.38 113 ASP A N 1
ATOM 856 C CA . ASP A 1 113 ? 0.430 23.901 14.698 1.00 65.38 113 ASP A CA 1
ATOM 857 C C . ASP A 1 113 ? 0.507 24.146 13.174 1.00 65.38 113 ASP A C 1
ATOM 859 O O . ASP A 1 113 ? 1.589 24.411 12.650 1.00 65.38 113 ASP A O 1
ATOM 863 N N . LEU A 1 114 ? -0.625 24.131 12.452 1.00 65.38 114 LEU A N 1
ATOM 864 C CA . LEU A 1 114 ? -0.700 24.254 10.976 1.00 65.38 114 LEU A CA 1
ATOM 865 C C . LEU A 1 114 ? 0.135 23.202 10.208 1.00 65.38 114 LEU A C 1
ATOM 867 O O . LEU A 1 114 ? 0.239 23.289 8.983 1.00 65.38 114 LEU A O 1
ATOM 871 N N . ALA A 1 115 ? 0.718 22.220 10.899 1.00 69.44 115 ALA A N 1
ATOM 872 C CA . ALA A 1 115 ? 1.436 21.106 10.307 1.00 69.44 115 ALA A CA 1
ATOM 873 C C . ALA A 1 115 ? 0.472 19.935 10.084 1.00 69.44 115 ALA A C 1
ATOM 875 O O . ALA A 1 115 ? -0.359 19.616 10.934 1.00 69.44 115 ALA A O 1
ATOM 876 N N . GLU A 1 116 ? 0.579 19.280 8.930 1.00 73.69 116 GLU A N 1
ATOM 877 C CA . GLU A 1 116 ? -0.216 18.089 8.650 1.00 73.69 116 GLU A CA 1
ATOM 878 C C . GLU A 1 116 ? 0.475 16.857 9.246 1.00 73.69 116 GLU A C 1
ATOM 880 O O . GLU A 1 116 ? 1.590 16.498 8.857 1.00 73.69 116 GLU A O 1
ATOM 885 N N . TYR A 1 117 ? -0.176 16.210 10.215 1.00 81.44 117 TYR A N 1
ATOM 886 C CA . TYR A 1 117 ? 0.297 14.949 10.777 1.00 81.44 117 TYR A CA 1
ATOM 887 C C . TYR A 1 117 ? -0.500 13.770 10.251 1.00 81.44 117 TYR A C 1
ATOM 889 O O . TYR A 1 117 ? -1.708 13.831 10.040 1.00 81.44 117 TYR A O 1
ATOM 897 N N . HIS A 1 118 ? 0.196 12.647 10.120 1.00 82.31 118 HIS A N 1
ATOM 898 C CA . HIS A 1 118 ? -0.317 11.446 9.487 1.00 82.31 118 HIS A CA 1
ATOM 899 C C . HIS A 1 118 ? -0.060 10.240 10.376 1.00 82.31 118 HIS A C 1
ATOM 901 O O . HIS A 1 118 ? 1.034 9.682 10.394 1.00 82.31 118 HIS A O 1
ATOM 907 N N . VAL A 1 119 ? -1.082 9.830 11.122 1.00 87.56 119 VAL A N 1
ATOM 908 C CA . VAL A 1 119 ? -1.058 8.624 11.950 1.00 87.56 119 VAL A CA 1
ATOM 909 C C . VAL A 1 119 ? -2.157 7.687 11.476 1.00 87.56 119 VAL A C 1
ATOM 911 O O . VAL A 1 119 ? -3.344 7.979 11.620 1.00 87.56 119 VAL A O 1
ATOM 914 N N . TRP A 1 120 ? -1.751 6.549 10.925 1.00 88.62 120 TRP A N 1
ATOM 915 C CA . TRP A 1 120 ? -2.648 5.604 10.273 1.00 88.62 120 TRP A CA 1
ATOM 916 C C . TRP A 1 120 ? -2.607 4.246 10.966 1.00 88.62 120 TRP A C 1
ATOM 918 O O . TRP A 1 120 ? -1.600 3.878 11.572 1.00 88.62 120 TRP A O 1
ATOM 928 N N . HIS A 1 121 ? -3.698 3.494 10.864 1.00 91.31 121 HIS A N 1
ATOM 929 C CA . HIS A 1 121 ? -3.797 2.143 11.402 1.00 91.31 121 HIS A CA 1
ATOM 930 C C . HIS A 1 121 ? -4.591 1.234 10.468 1.00 91.31 121 HIS A C 1
ATOM 932 O O . HIS A 1 121 ? -5.621 1.633 9.927 1.00 91.31 121 HIS A O 1
ATOM 938 N N . SER A 1 122 ? -4.145 -0.016 10.371 1.00 92.38 122 SER A N 1
ATOM 939 C CA . SER A 1 122 ? -4.820 -1.127 9.708 1.00 92.38 122 SER A CA 1
ATOM 940 C C . SER A 1 122 ? -4.718 -2.373 10.594 1.00 92.38 122 SER A C 1
ATOM 942 O O . SER A 1 122 ? -3.827 -2.464 11.440 1.00 92.38 122 SER A O 1
ATOM 944 N N . SER A 1 123 ? -5.627 -3.329 10.421 1.00 93.06 123 SER A N 1
ATOM 945 C CA . SER A 1 123 ? -5.634 -4.590 11.161 1.00 93.06 123 SER A CA 1
ATOM 946 C C . SER A 1 123 ? -5.895 -5.792 10.263 1.00 93.06 123 SER A C 1
ATOM 948 O O . SER A 1 123 ? -6.657 -5.720 9.298 1.00 93.06 123 SER A O 1
ATOM 950 N N . THR A 1 124 ? -5.303 -6.918 10.657 1.00 92.75 124 THR A N 1
ATOM 951 C CA . THR A 1 124 ? -5.499 -8.236 10.050 1.00 92.75 124 THR A CA 1
ATOM 952 C C . THR A 1 124 ? -5.721 -9.252 11.159 1.00 92.75 124 THR A C 1
ATOM 954 O O . THR A 1 124 ? -4.956 -9.310 12.122 1.00 92.75 124 THR A O 1
ATOM 957 N N . SER A 1 125 ? -6.753 -10.070 11.017 1.00 90.88 125 SER A N 1
ATOM 958 C CA . SER A 1 125 ? -7.097 -11.152 11.926 1.00 90.88 125 SER A CA 1
ATOM 959 C C . SER A 1 125 ? -6.530 -12.441 11.360 1.00 90.88 125 SER A C 1
ATOM 961 O O . SER A 1 125 ? -6.945 -12.919 10.307 1.00 90.88 125 SER A O 1
ATOM 963 N N . VAL A 1 126 ? -5.577 -13.027 12.071 1.00 81.69 126 VAL A N 1
ATOM 964 C CA . VAL A 1 126 ? -5.056 -14.354 11.744 1.00 81.69 126 VAL A CA 1
ATOM 965 C C . VAL A 1 126 ? -5.773 -15.384 12.613 1.00 81.69 126 VAL A C 1
ATOM 967 O O . VAL A 1 126 ? -5.714 -15.276 13.840 1.00 81.69 126 VAL A O 1
ATOM 970 N N . PRO A 1 127 ? -6.469 -16.375 12.024 1.00 78.00 127 PRO A N 1
ATOM 971 C CA . PRO A 1 127 ? -7.061 -17.443 12.810 1.00 78.00 127 PRO A CA 1
ATOM 972 C C . PRO A 1 127 ? -5.950 -18.213 13.527 1.00 78.00 127 PRO A C 1
ATOM 974 O O . PRO A 1 127 ? -4.963 -18.624 12.914 1.00 78.00 127 PRO A O 1
ATOM 977 N N . PHE A 1 128 ? -6.117 -18.409 14.833 1.00 72.12 128 PHE A N 1
ATOM 978 C CA . PHE A 1 128 ? -5.219 -19.249 15.614 1.00 72.12 128 PHE A CA 1
ATOM 979 C C . PHE A 1 128 ? -5.296 -20.688 15.087 1.00 72.12 128 PHE A C 1
ATOM 981 O O . PHE A 1 128 ? -6.359 -21.307 15.114 1.00 72.12 128 PHE A O 1
ATOM 988 N N . SER A 1 129 ? -4.174 -21.217 14.602 1.00 62.88 129 SER A N 1
ATOM 989 C CA . SER A 1 129 ? -4.036 -22.622 14.224 1.00 62.88 129 SER A CA 1
ATOM 990 C C . SER A 1 129 ? -3.026 -23.265 15.163 1.00 62.88 129 SER A C 1
ATOM 992 O O . SER A 1 129 ? -1.850 -22.908 15.146 1.00 62.88 129 SER A O 1
ATOM 994 N N . ALA A 1 130 ? -3.495 -24.209 15.982 1.00 61.78 130 ALA A N 1
ATOM 995 C CA . ALA A 1 130 ? -2.643 -25.006 16.863 1.00 61.78 130 ALA A CA 1
ATOM 996 C C . ALA A 1 130 ? -1.690 -25.936 16.082 1.00 61.78 130 ALA A C 1
ATOM 998 O O . ALA A 1 130 ? -0.709 -26.412 16.642 1.00 61.78 130 ALA A O 1
ATOM 999 N N . ASP A 1 131 ? -1.953 -26.148 14.788 1.00 59.09 131 ASP A N 1
ATOM 1000 C CA . ASP A 1 131 ? -1.268 -27.139 13.950 1.00 59.09 131 ASP A CA 1
ATOM 1001 C C . ASP A 1 131 ? -0.102 -26.553 13.138 1.00 59.09 131 ASP A C 1
ATOM 1003 O O . ASP A 1 131 ? 0.525 -27.252 12.341 1.00 59.09 131 ASP A O 1
ATOM 1007 N N . LYS A 1 132 ? 0.196 -25.258 13.301 1.00 52.75 132 LYS A N 1
ATOM 1008 C CA . LYS A 1 132 ? 1.338 -24.603 12.657 1.00 52.75 132 LYS A CA 1
ATOM 1009 C C . LYS A 1 132 ? 2.292 -24.084 13.721 1.00 52.75 132 LYS A C 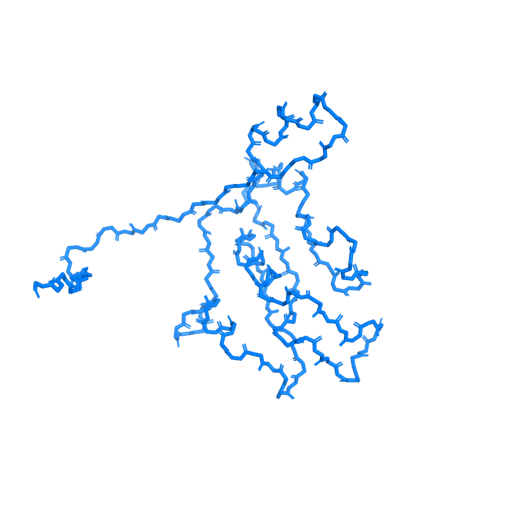1
ATOM 1011 O O . LYS A 1 132 ? 2.157 -22.957 14.192 1.00 52.75 132 LYS A O 1
ATOM 1016 N N . GLU A 1 133 ? 3.270 -24.918 14.069 1.00 46.53 133 GLU A N 1
ATOM 1017 C CA . GLU A 1 133 ? 4.477 -24.505 14.781 1.00 46.53 133 GLU A CA 1
ATOM 1018 C C . GLU A 1 133 ? 5.193 -23.422 13.962 1.00 46.53 133 GLU A C 1
ATOM 1020 O O . GLU A 1 133 ? 6.029 -23.698 13.107 1.00 46.53 133 GLU A O 1
ATOM 1025 N N . TRP A 1 134 ? 4.899 -22.153 14.232 1.00 56.62 134 TRP A N 1
ATOM 1026 C CA . TRP A 1 134 ? 5.827 -21.065 13.942 1.00 56.62 134 TRP A CA 1
ATOM 1027 C C . TRP A 1 134 ? 6.910 -21.078 15.028 1.00 56.62 134 TRP A C 1
ATOM 1029 O O . TRP A 1 134 ? 7.092 -20.127 15.775 1.00 56.62 134 TRP A O 1
ATOM 1039 N N . ALA A 1 135 ? 7.624 -22.193 15.172 1.00 45.16 135 ALA A N 1
ATOM 1040 C CA . ALA A 1 135 ? 8.808 -22.227 16.010 1.00 45.16 135 ALA A CA 1
ATOM 1041 C C . ALA A 1 135 ? 9.853 -21.307 15.365 1.00 45.16 135 ALA A C 1
ATOM 1043 O O . ALA A 1 135 ? 10.564 -21.693 14.439 1.00 45.16 135 ALA A O 1
ATOM 1044 N N . LEU A 1 136 ? 9.938 -20.064 15.843 1.00 47.84 136 LEU A N 1
ATOM 1045 C CA . LEU A 1 136 ? 11.174 -19.304 15.735 1.00 47.84 136 LEU A CA 1
ATOM 1046 C C . LEU A 1 136 ? 12.255 -20.176 16.390 1.00 47.84 136 LEU A C 1
ATOM 1048 O O . LEU A 1 136 ? 12.078 -20.543 17.557 1.00 47.84 136 LEU A O 1
ATOM 1052 N N . PRO A 1 137 ? 13.344 -20.550 15.694 1.00 43.16 137 PRO A N 1
ATOM 1053 C CA . PRO A 1 137 ? 14.446 -21.220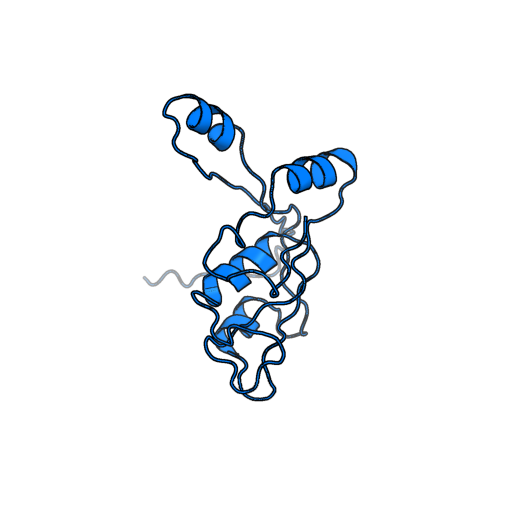 16.355 1.00 43.16 137 PRO A CA 1
ATOM 1054 C C . PRO A 1 137 ? 15.030 -20.231 17.364 1.00 43.16 137 PRO A C 1
ATOM 1056 O O . PRO A 1 137 ? 15.743 -19.297 17.006 1.00 43.16 137 PRO A O 1
ATOM 1059 N N . MET A 1 138 ? 14.693 -20.412 18.639 1.00 42.75 138 MET A N 1
ATOM 1060 C CA . MET A 1 138 ? 15.428 -19.787 19.728 1.00 42.75 138 MET A CA 1
ATOM 1061 C C . MET A 1 138 ? 16.791 -20.477 19.761 1.00 42.75 138 MET A C 1
ATOM 1063 O O . MET A 1 138 ? 16.922 -21.591 20.262 1.00 42.75 138 MET A O 1
ATOM 1067 N N . SER A 1 139 ? 17.783 -19.848 19.131 1.00 50.31 139 SER A N 1
ATOM 1068 C CA . SER A 1 139 ? 19.184 -20.246 19.219 1.00 50.31 139 SER A CA 1
ATOM 1069 C C . SER A 1 139 ? 19.636 -20.144 20.676 1.00 50.31 139 SER A C 1
ATOM 1071 O O . SER A 1 139 ? 19.636 -19.044 21.237 1.00 50.31 139 SER A O 1
ATOM 1073 N N . GLY A 1 140 ? 19.965 -21.288 21.275 1.00 43.91 140 GLY A N 1
ATOM 1074 C CA . GLY A 1 140 ? 20.733 -21.375 22.519 1.00 43.91 140 GLY A CA 1
ATOM 1075 C C . GLY A 1 140 ? 22.232 -21.288 22.276 1.00 43.91 140 GLY A C 1
ATOM 1076 O O . GLY A 1 140 ? 22.654 -21.474 21.111 1.00 43.91 140 GLY A O 1
#

Secondary structure (DSSP, 8-state):
--B-TTS-TTSSTT---HHHHHHHHHH-PPPPB-EE-SSSB-TT-TTS--B-S-HHHHHHHHHHT-S--EE-PPTT---HHHHHHHB-TTSPBP--SEEEEE-HHHHHHHTTSSPPP--EEEE--PPP-TT---------